Protein AF-A0A183I7F5-F1 (afdb_monomer_lite)

Organism: NCBI:txid387005

pLDDT: mean 77.44, std 22.12, range [24.75, 96.75]

Structure (mmCIF, N/CA/C/O backbone):
data_AF-A0A183I7F5-F1
#
_entry.id   AF-A0A183I7F5-F1
#
loop_
_atom_site.group_PDB
_atom_site.id
_atom_site.type_symbol
_atom_site.label_atom_id
_atom_site.label_alt_id
_atom_site.label_comp_id
_atom_site.label_asym_id
_atom_site.label_entity_id
_atom_site.label_seq_id
_atom_site.pdbx_PDB_ins_code
_atom_site.Cartn_x
_atom_site.Cartn_y
_atom_site.Cartn_z
_atom_site.occupancy
_atom_site.B_iso_or_equiv
_atom_site.auth_seq_id
_atom_site.auth_comp_id
_atom_site.auth_asym_id
_atom_site.auth_atom_id
_atom_site.pdbx_PDB_model_num
ATOM 1 N N . MET A 1 1 ? 18.186 -10.680 -19.977 1.00 34.44 1 MET A N 1
ATOM 2 C CA . MET A 1 1 ? 17.656 -11.700 -19.049 1.00 34.44 1 MET A CA 1
ATOM 3 C C . MET A 1 1 ? 16.162 -11.441 -18.936 1.00 34.44 1 MET A C 1
ATOM 5 O O . MET A 1 1 ? 15.789 -10.396 -18.425 1.00 34.44 1 MET A O 1
ATOM 9 N N . LEU A 1 2 ? 15.329 -12.276 -19.562 1.00 36.84 2 LEU A N 1
ATOM 10 C CA . LEU A 1 2 ? 13.872 -12.108 -19.562 1.00 36.84 2 LEU A CA 1
ATOM 11 C C . LEU A 1 2 ? 13.365 -12.339 -18.133 1.00 36.84 2 LEU A C 1
ATOM 13 O O . LEU A 1 2 ? 13.387 -13.471 -17.658 1.00 36.84 2 LEU A O 1
ATOM 17 N N . LEU A 1 3 ? 12.975 -11.269 -17.436 1.00 45.75 3 LEU A N 1
ATOM 18 C CA . LEU A 1 3 ? 12.259 -11.371 -16.167 1.00 45.75 3 LEU A CA 1
ATOM 19 C C . LEU A 1 3 ? 10.967 -12.143 -16.442 1.00 45.75 3 LEU A C 1
ATOM 21 O O . LEU A 1 3 ? 10.134 -11.694 -17.228 1.00 45.75 3 LEU A O 1
ATOM 25 N N . SER A 1 4 ? 10.814 -13.325 -15.846 1.00 49.34 4 SER A N 1
ATOM 26 C CA . SER A 1 4 ? 9.541 -14.034 -15.897 1.00 49.34 4 SER A CA 1
ATOM 27 C C . SER A 1 4 ? 8.467 -13.114 -15.319 1.00 49.34 4 SER A C 1
ATOM 29 O O . SER A 1 4 ? 8.610 -12.670 -14.182 1.00 49.34 4 SER A O 1
ATOM 31 N N . LEU A 1 5 ? 7.375 -12.883 -16.050 1.00 57.19 5 LEU A N 1
ATOM 32 C CA . LEU A 1 5 ? 6.167 -12.175 -15.582 1.00 57.19 5 LEU A CA 1
ATOM 33 C C . LEU A 1 5 ? 5.464 -12.885 -14.399 1.00 57.19 5 LEU A C 1
ATOM 35 O O . LEU A 1 5 ? 4.360 -12.519 -14.001 1.00 57.19 5 LEU A O 1
ATOM 39 N N . GLN A 1 6 ? 6.083 -13.931 -13.846 1.00 74.88 6 GLN A N 1
ATOM 40 C CA . GLN A 1 6 ? 5.601 -14.696 -12.711 1.00 74.88 6 GLN A CA 1
ATOM 41 C C . GLN A 1 6 ? 5.428 -13.764 -11.503 1.00 74.88 6 GLN A C 1
ATOM 43 O O . GLN A 1 6 ? 6.394 -13.196 -10.999 1.00 74.88 6 GLN A O 1
ATOM 48 N N . GLY A 1 7 ? 4.191 -13.620 -11.029 1.00 83.62 7 GLY A N 1
ATOM 49 C CA . GLY A 1 7 ? 3.880 -12.828 -9.836 1.00 83.62 7 GLY A CA 1
ATOM 50 C C . GLY A 1 7 ? 3.505 -11.368 -10.095 1.00 83.62 7 GLY A C 1
ATOM 51 O O . GLY A 1 7 ? 3.305 -10.638 -9.127 1.00 83.62 7 GLY A O 1
ATOM 52 N N . LEU A 1 8 ? 3.369 -10.941 -11.355 1.00 93.50 8 LEU A N 1
ATOM 53 C CA . LEU A 1 8 ? 2.766 -9.650 -11.681 1.00 93.50 8 LEU A CA 1
ATOM 54 C C . LEU A 1 8 ? 1.254 -9.694 -11.392 1.00 93.50 8 LEU A C 1
ATOM 56 O O . LEU A 1 8 ? 0.562 -10.602 -11.849 1.00 93.50 8 LEU A O 1
ATOM 60 N N . SER A 1 9 ? 0.749 -8.759 -10.587 1.00 93.56 9 SER A N 1
ATOM 61 C CA . SER A 1 9 ? -0.677 -8.658 -10.247 1.00 93.56 9 SER A CA 1
ATOM 62 C C . SER A 1 9 ? -0.999 -7.279 -9.667 1.00 93.56 9 SER A C 1
ATOM 64 O O . SER A 1 9 ? -0.154 -6.677 -9.006 1.00 93.56 9 SER A O 1
ATOM 66 N N . CYS A 1 10 ? -2.226 -6.796 -9.866 1.00 93.25 10 CYS A N 1
ATOM 67 C CA . CYS A 1 10 ? -2.772 -5.618 -9.179 1.00 93.25 10 CYS A CA 1
ATOM 68 C C . CYS A 1 10 ? -3.567 -5.969 -7.902 1.00 93.25 10 CYS A C 1
ATOM 70 O O . CYS A 1 10 ? -4.003 -5.086 -7.170 1.00 93.25 10 CYS A O 1
ATOM 72 N N . TYR A 1 11 ? -3.718 -7.262 -7.584 1.00 93.19 11 TYR A N 1
ATOM 73 C CA . TYR A 1 11 ? -4.515 -7.758 -6.451 1.00 93.19 11 TYR A CA 1
ATOM 74 C C . TYR A 1 11 ? -3.675 -8.436 -5.365 1.00 93.19 11 TYR A C 1
ATOM 76 O O . TYR A 1 11 ? -4.151 -9.340 -4.674 1.00 93.19 11 TYR A O 1
ATOM 84 N N . HIS A 1 12 ? -2.416 -8.030 -5.196 1.00 95.12 12 HIS A N 1
ATOM 85 C CA . HIS A 1 12 ? -1.585 -8.571 -4.122 1.00 95.12 12 HIS A CA 1
ATOM 86 C C . HIS A 1 12 ? -2.187 -8.261 -2.749 1.00 95.12 12 HIS A C 1
ATOM 88 O O . HIS A 1 12 ? -2.532 -7.117 -2.444 1.00 95.12 12 HIS A O 1
ATOM 94 N N . GLN A 1 13 ? -2.283 -9.289 -1.906 1.00 95.12 13 GLN A N 1
ATOM 95 C CA . GLN A 1 13 ? -2.848 -9.203 -0.561 1.00 95.12 13 GLN A CA 1
ATOM 96 C C . GLN A 1 13 ? -1.811 -9.602 0.485 1.00 95.12 13 GLN A C 1
ATOM 98 O O . GLN A 1 13 ? -1.048 -10.548 0.294 1.00 95.12 13 GLN A O 1
ATOM 103 N N . LEU A 1 14 ? -1.827 -8.904 1.615 1.00 93.56 14 LEU A N 1
ATOM 104 C CA . LEU A 1 14 ? -1.078 -9.248 2.817 1.00 93.56 14 LEU A CA 1
ATOM 105 C C . LEU A 1 14 ? -2.035 -9.769 3.886 1.00 93.56 14 LEU A C 1
ATOM 107 O O . LEU A 1 14 ? -3.210 -9.398 3.924 1.00 93.56 14 LEU A O 1
ATOM 111 N N . ILE A 1 15 ? -1.521 -10.626 4.764 1.00 93.44 15 ILE A N 1
ATOM 112 C CA . ILE A 1 15 ? -2.253 -11.090 5.940 1.00 93.44 15 ILE A CA 1
ATOM 113 C C . ILE A 1 15 ? -1.864 -10.188 7.108 1.00 93.44 15 ILE A C 1
ATOM 115 O O . ILE A 1 15 ? -0.720 -10.202 7.553 1.00 93.44 15 ILE A O 1
ATOM 119 N N . SER A 1 16 ? -2.826 -9.412 7.597 1.00 91.69 16 SER A N 1
ATOM 120 C CA . SER A 1 16 ? -2.748 -8.739 8.891 1.00 91.69 16 SER A CA 1
ATOM 121 C C . SER A 1 16 ? -3.400 -9.626 9.946 1.00 91.69 16 SER A C 1
ATOM 123 O O . SER A 1 16 ? -4.334 -10.367 9.636 1.00 91.69 16 SER A O 1
ATOM 125 N N . PHE A 1 17 ? -2.912 -9.587 11.181 1.00 94.44 17 PHE A N 1
ATOM 126 C CA . PHE A 1 17 ? -3.450 -10.382 12.278 1.00 94.44 17 PHE A CA 1
ATOM 127 C C . PHE A 1 17 ? -3.310 -9.649 13.607 1.00 94.44 17 PHE A C 1
ATOM 129 O O . PHE A 1 17 ? -2.382 -8.864 13.784 1.00 94.44 17 PHE A O 1
ATOM 136 N N . ALA A 1 18 ? -4.236 -9.903 14.533 1.00 92.88 18 ALA A N 1
ATOM 137 C CA . ALA A 1 18 ? -4.230 -9.247 15.842 1.00 92.88 18 ALA A CA 1
ATOM 138 C C . ALA A 1 18 ? -3.437 -10.028 16.899 1.00 92.88 18 ALA A C 1
ATOM 140 O O . ALA A 1 18 ? -2.867 -9.434 17.808 1.00 92.88 18 ALA A O 1
ATOM 141 N N . SER A 1 19 ? -3.414 -11.359 16.805 1.00 89.81 19 SER A N 1
ATOM 142 C CA . SER A 1 19 ? -2.701 -12.204 17.762 1.00 89.81 19 SER A CA 1
ATOM 143 C C . SER A 1 19 ? -2.188 -13.480 17.110 1.00 89.81 19 SER A C 1
ATOM 145 O O . SER A 1 19 ? -2.635 -13.880 16.033 1.00 89.81 19 SER A O 1
ATOM 147 N N . PHE A 1 20 ? -1.233 -14.126 17.770 1.00 92.50 20 PHE A N 1
ATOM 148 C CA . PHE A 1 20 ? -0.800 -15.471 17.429 1.00 92.50 20 PHE A CA 1
ATOM 149 C C . PHE A 1 20 ? -0.749 -16.332 18.691 1.00 92.50 20 PHE A C 1
ATOM 151 O O . PHE A 1 20 ? -0.584 -15.817 19.796 1.00 92.50 20 PHE A O 1
ATOM 158 N N . ILE A 1 21 ? -0.923 -17.638 18.523 1.00 93.81 21 ILE A N 1
ATOM 159 C CA . ILE A 1 21 ? -0.820 -18.625 19.596 1.00 93.81 21 ILE A CA 1
ATOM 160 C C . ILE A 1 21 ? 0.404 -19.483 19.320 1.00 93.81 21 ILE A C 1
ATOM 162 O O . ILE A 1 21 ? 0.519 -20.100 18.258 1.00 93.81 21 ILE A O 1
ATOM 166 N N . GLU A 1 22 ? 1.308 -19.539 20.288 1.00 92.50 22 GLU A N 1
ATOM 167 C CA . GLU A 1 22 ? 2.471 -20.410 20.235 1.00 92.50 22 GLU A CA 1
ATOM 168 C C . GLU A 1 22 ? 2.135 -21.770 20.856 1.00 92.50 22 GLU A C 1
ATOM 170 O O . GLU A 1 22 ? 1.713 -21.873 22.006 1.00 92.50 22 GLU A O 1
ATOM 175 N N . THR A 1 23 ? 2.267 -22.823 20.052 1.00 91.06 23 THR A N 1
ATOM 176 C CA . THR A 1 23 ? 2.136 -24.222 20.487 1.00 91.06 23 THR A CA 1
ATOM 177 C C . THR A 1 23 ? 3.388 -24.979 20.024 1.00 91.06 23 THR A C 1
ATOM 179 O O . THR A 1 23 ? 4.496 -24.491 20.201 1.00 91.06 23 THR A O 1
ATOM 182 N N . THR A 1 24 ? 3.256 -26.121 19.345 1.00 92.12 24 THR A N 1
ATOM 183 C CA . THR A 1 24 ? 4.353 -26.734 18.579 1.00 92.12 24 THR A CA 1
ATOM 184 C C . THR A 1 24 ? 4.678 -25.969 17.290 1.00 92.12 24 THR A C 1
ATOM 186 O O . THR A 1 24 ? 5.769 -26.111 16.745 1.00 92.12 24 THR A O 1
ATOM 189 N N . LYS A 1 25 ? 3.716 -25.200 16.758 1.00 90.75 25 LYS A N 1
ATOM 190 C CA . LYS A 1 25 ? 3.880 -24.269 15.628 1.00 90.75 25 LYS A CA 1
ATOM 191 C C . LYS A 1 25 ? 3.081 -22.991 15.918 1.00 90.75 25 LYS A C 1
ATOM 193 O O . LYS A 1 25 ? 2.044 -23.091 16.580 1.00 90.75 25 LYS A O 1
ATOM 198 N N . PRO A 1 26 ? 3.526 -21.813 15.450 1.00 88.81 26 PRO A N 1
ATOM 199 C CA . PRO A 1 26 ? 2.779 -20.579 15.642 1.00 88.81 26 PRO A CA 1
ATOM 200 C C . PRO A 1 26 ? 1.511 -20.583 14.781 1.00 88.81 26 PRO A C 1
ATOM 202 O O . PRO A 1 26 ? 1.564 -20.834 13.575 1.00 88.81 26 PRO A O 1
ATOM 205 N N . TYR A 1 27 ? 0.372 -20.290 15.402 1.00 89.62 27 TYR A N 1
ATOM 206 C CA . TYR A 1 27 ? -0.921 -20.140 14.736 1.00 89.62 27 TYR A CA 1
ATOM 207 C C . TYR A 1 27 ? -1.328 -18.673 14.713 1.00 89.62 27 TYR A C 1
ATOM 209 O O . TYR A 1 27 ? -1.329 -18.018 15.748 1.00 89.62 27 TYR A O 1
ATOM 217 N N . ILE A 1 28 ? -1.709 -18.166 13.543 1.00 92.69 28 ILE A N 1
ATOM 218 C CA . ILE A 1 28 ? -2.229 -16.806 13.390 1.00 92.69 28 ILE A CA 1
ATOM 219 C C . ILE A 1 28 ? -3.714 -16.788 13.771 1.00 92.69 28 ILE A C 1
ATOM 221 O O . ILE A 1 28 ? -4.494 -17.604 13.280 1.00 92.69 28 ILE A O 1
ATOM 225 N N . CYS A 1 29 ? -4.120 -15.832 14.603 1.00 92.50 29 CYS A N 1
ATOM 226 C CA . CYS A 1 29 ? -5.502 -15.632 15.026 1.00 92.50 29 CYS A CA 1
ATOM 227 C C . CYS A 1 29 ? -6.008 -14.250 14.598 1.00 92.50 29 CYS A C 1
ATOM 229 O O . CYS A 1 29 ? -5.245 -13.288 14.508 1.00 92.50 29 CYS A O 1
ATOM 231 N N . ASN A 1 30 ? -7.316 -14.146 14.341 1.00 93.06 30 ASN A N 1
ATOM 232 C CA . ASN A 1 30 ? -7.967 -12.899 13.920 1.00 93.06 30 ASN A CA 1
ATOM 233 C C . ASN A 1 30 ? -7.284 -12.271 12.696 1.00 93.06 30 ASN A C 1
ATOM 235 O O . ASN A 1 30 ? -6.829 -11.128 12.731 1.00 93.06 30 ASN A O 1
ATOM 239 N N . SER A 1 31 ? -7.170 -13.067 11.629 1.00 93.19 31 SER A N 1
ATOM 240 C CA . SER A 1 31 ? -6.503 -12.650 10.398 1.00 93.19 31 SER A CA 1
ATOM 241 C C . SER A 1 31 ? -7.451 -11.950 9.425 1.00 93.19 31 SER A C 1
ATOM 243 O O . SER A 1 31 ? -8.605 -12.346 9.266 1.00 93.19 31 SER A O 1
ATOM 245 N N . LEU A 1 32 ? -6.939 -10.928 8.749 1.00 94.69 32 LEU A N 1
ATOM 246 C CA . LEU A 1 32 ? -7.625 -10.144 7.732 1.00 94.69 32 LEU A CA 1
ATOM 247 C C . LEU A 1 32 ? -6.712 -10.025 6.516 1.00 94.69 32 LEU A C 1
ATOM 249 O O . LEU A 1 32 ? -5.506 -9.805 6.646 1.00 94.69 32 LEU A O 1
ATOM 253 N N . ARG A 1 33 ? -7.290 -10.143 5.321 1.00 94.44 33 ARG A N 1
ATOM 254 C CA . ARG A 1 33 ? -6.566 -9.837 4.088 1.00 94.44 33 ARG A CA 1
ATOM 255 C C . ARG A 1 33 ? -6.674 -8.350 3.803 1.00 94.44 33 ARG A C 1
ATOM 257 O O . ARG A 1 33 ? -7.779 -7.812 3.766 1.00 94.44 33 ARG A O 1
ATOM 264 N N . VAL A 1 34 ? -5.538 -7.709 3.576 1.00 95.12 34 VAL A N 1
ATOM 265 C CA . VAL A 1 34 ? -5.454 -6.286 3.236 1.00 95.12 34 VAL A CA 1
ATOM 266 C C . VAL A 1 34 ? -4.727 -6.112 1.902 1.00 95.12 34 VAL A C 1
ATOM 268 O O . VAL A 1 34 ? -3.854 -6.926 1.591 1.00 95.12 34 VAL A O 1
ATOM 271 N N . PRO A 1 35 ? -5.062 -5.094 1.088 1.00 96.44 35 PRO A N 1
ATOM 272 C CA . PRO A 1 35 ? -4.284 -4.771 -0.106 1.00 96.44 35 PRO A CA 1
ATOM 273 C C . PRO A 1 35 ? -2.815 -4.546 0.256 1.00 96.44 35 PRO A C 1
ATOM 275 O O . PRO A 1 35 ? -2.520 -3.862 1.234 1.00 96.44 35 PRO A O 1
ATOM 278 N N . ALA A 1 36 ? -1.878 -5.093 -0.519 1.00 96.06 36 ALA A N 1
ATOM 279 C CA . ALA A 1 36 ? -0.461 -4.965 -0.178 1.00 96.06 36 ALA A CA 1
ATOM 280 C C . ALA A 1 36 ? -0.002 -3.498 -0.159 1.00 96.06 36 ALA A C 1
ATOM 282 O O . ALA A 1 36 ? 0.756 -3.114 0.726 1.00 96.06 36 ALA A O 1
ATOM 283 N N . LEU A 1 37 ? -0.567 -2.650 -1.030 1.00 96.75 37 LEU A N 1
ATOM 284 C CA . LEU A 1 37 ? -0.326 -1.201 -1.044 1.00 96.75 37 LEU A CA 1
ATOM 285 C C . LEU A 1 37 ? -0.570 -0.514 0.313 1.00 96.75 37 LEU A C 1
ATOM 287 O O . LEU A 1 37 ? -0.011 0.553 0.553 1.00 96.75 37 LEU A O 1
ATOM 291 N N . THR A 1 38 ? -1.344 -1.110 1.229 1.00 96.50 38 THR A N 1
ATOM 292 C CA . THR A 1 38 ? -1.518 -0.591 2.595 1.00 96.50 38 THR A CA 1
ATOM 293 C C . THR A 1 38 ? -0.186 -0.404 3.321 1.00 96.50 38 THR A C 1
ATOM 295 O O . THR A 1 38 ? -0.038 0.571 4.058 1.00 96.50 38 THR A O 1
ATOM 298 N N . LEU A 1 39 ? 0.808 -1.263 3.068 1.00 95.56 39 LEU A N 1
ATOM 299 C CA . LEU A 1 39 ? 2.130 -1.141 3.685 1.00 95.56 39 LEU A CA 1
ATOM 300 C C . LEU A 1 39 ? 2.815 0.181 3.303 1.00 95.56 39 LEU A C 1
ATOM 302 O O . LEU A 1 39 ? 3.405 0.830 4.154 1.00 95.56 39 LEU A O 1
ATOM 306 N N . LEU A 1 40 ? 2.646 0.666 2.068 1.00 96.00 40 LEU A N 1
ATOM 307 C CA . LEU A 1 40 ? 3.222 1.948 1.643 1.00 96.00 40 LEU A CA 1
ATOM 308 C C . LEU A 1 40 ? 2.699 3.129 2.469 1.00 96.00 40 LEU A C 1
ATOM 310 O O . LEU A 1 40 ? 3.406 4.124 2.613 1.00 96.00 40 LEU A O 1
ATOM 314 N N . LEU A 1 41 ? 1.490 3.032 3.030 1.00 95.94 41 LEU A N 1
ATOM 315 C CA . LEU A 1 41 ? 0.918 4.077 3.882 1.00 95.94 41 LEU A CA 1
ATOM 316 C C . LEU A 1 41 ? 1.336 3.954 5.350 1.00 95.94 41 LEU A C 1
ATOM 318 O O . LEU A 1 41 ? 1.475 4.979 6.012 1.00 95.94 41 LEU A O 1
ATOM 322 N N . LEU A 1 42 ? 1.505 2.725 5.846 1.00 94.25 42 LEU A N 1
ATOM 323 C CA . LEU A 1 42 ? 1.669 2.436 7.276 1.00 94.25 42 LEU A CA 1
ATOM 324 C C . LEU A 1 42 ? 3.105 2.085 7.688 1.00 94.25 42 LEU A C 1
ATOM 326 O O . LEU A 1 42 ? 3.421 2.167 8.870 1.00 94.25 42 LEU A O 1
ATOM 330 N N . SER A 1 43 ? 3.971 1.716 6.743 1.00 92.75 43 SER A N 1
ATOM 331 C CA . SER A 1 43 ? 5.367 1.375 7.022 1.00 92.75 43 SER A CA 1
ATOM 332 C C . SER A 1 43 ? 6.136 2.543 7.612 1.00 92.75 43 SER A C 1
ATOM 334 O O . SER A 1 43 ? 5.989 3.691 7.164 1.00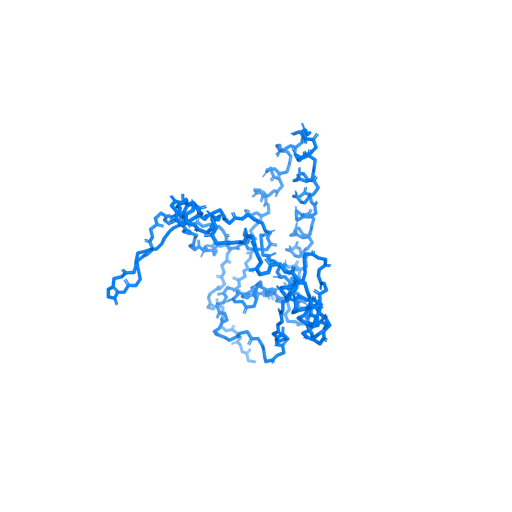 92.75 43 SER A O 1
ATOM 336 N N . LYS A 1 44 ? 7.021 2.225 8.558 1.00 89.75 44 LYS A N 1
ATOM 337 C CA . LYS A 1 44 ? 7.943 3.183 9.169 1.00 89.75 44 LYS A CA 1
ATOM 338 C C . LYS A 1 44 ? 8.967 3.651 8.138 1.00 89.75 44 LYS A C 1
ATOM 340 O O . LYS A 1 44 ? 9.139 4.855 7.966 1.00 89.75 44 LYS A O 1
ATOM 345 N N . SER A 1 45 ? 9.583 2.712 7.421 1.00 88.62 45 SER A N 1
ATOM 346 C CA . SER A 1 45 ? 10.574 2.978 6.377 1.00 88.62 45 SER A CA 1
ATOM 347 C C . SER A 1 45 ? 10.024 2.627 4.997 1.00 88.62 45 SER A C 1
ATOM 349 O O . SER A 1 45 ? 9.486 1.538 4.788 1.00 88.62 45 SER A O 1
ATOM 351 N N . VAL A 1 46 ? 10.158 3.556 4.049 1.00 92.06 46 VAL A N 1
ATOM 352 C CA . VAL A 1 46 ? 9.832 3.345 2.633 1.00 92.06 46 VAL A CA 1
ATOM 353 C C . VAL A 1 46 ? 10.988 3.871 1.797 1.00 92.06 46 VAL A C 1
ATOM 355 O O . VAL A 1 46 ? 11.211 5.078 1.730 1.00 92.06 46 VAL A O 1
ATOM 358 N N . ILE A 1 47 ? 11.718 2.957 1.165 1.00 92.38 47 ILE A N 1
ATOM 359 C CA . ILE A 1 47 ? 12.897 3.257 0.353 1.00 92.38 47 ILE A CA 1
ATOM 360 C C . ILE A 1 47 ? 12.534 3.038 -1.112 1.00 92.38 47 ILE A C 1
ATOM 362 O O . ILE A 1 47 ? 12.153 1.936 -1.505 1.00 92.38 47 ILE A O 1
ATOM 366 N N . CYS A 1 48 ? 12.660 4.082 -1.925 1.00 92.75 48 CYS A N 1
ATOM 367 C CA . CYS A 1 48 ? 12.395 4.028 -3.359 1.00 92.75 48 CYS A CA 1
ATOM 368 C C . CYS A 1 48 ? 13.713 3.954 -4.136 1.00 92.75 48 CYS A C 1
ATOM 370 O O . CYS A 1 48 ? 14.635 4.721 -3.871 1.00 92.75 48 CYS A O 1
ATOM 372 N N . SER A 1 49 ? 13.786 3.067 -5.125 1.00 91.38 49 SER A N 1
ATOM 373 C CA . SER A 1 49 ? 14.898 2.962 -6.069 1.00 91.38 49 SER A CA 1
ATOM 374 C C . SER A 1 49 ? 14.395 3.262 -7.476 1.00 91.38 49 SER A C 1
ATOM 376 O O . SER A 1 49 ? 13.695 2.450 -8.083 1.00 91.38 49 SER A O 1
ATOM 378 N N . GLU A 1 50 ? 14.745 4.436 -8.004 1.00 89.56 50 GLU A N 1
ATOM 379 C CA . GLU A 1 50 ? 14.303 4.874 -9.335 1.00 89.56 50 GLU A CA 1
ATOM 380 C C . GLU A 1 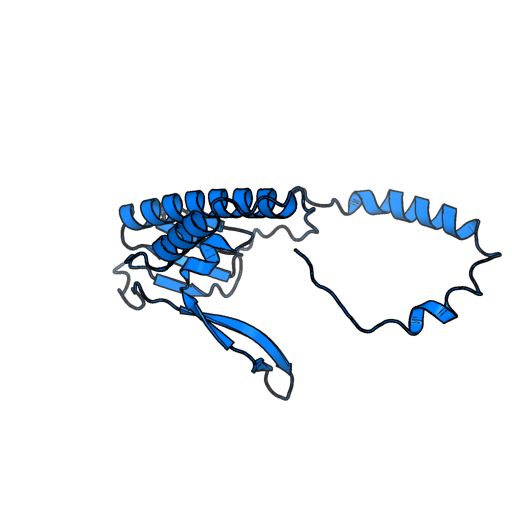50 ? 14.909 4.022 -10.452 1.00 89.56 50 GLU A C 1
ATOM 382 O O . GLU A 1 50 ? 14.196 3.636 -11.374 1.00 89.56 50 GLU A O 1
ATOM 387 N N . ASN A 1 51 ? 16.191 3.660 -10.330 1.00 88.06 51 ASN A N 1
ATOM 388 C CA . ASN A 1 51 ? 16.916 2.849 -11.316 1.00 88.06 51 ASN A CA 1
ATOM 389 C C . ASN A 1 51 ? 16.296 1.463 -11.497 1.00 88.06 51 ASN A C 1
ATOM 391 O O . ASN A 1 51 ? 16.307 0.900 -12.588 1.00 88.06 51 ASN A O 1
ATOM 395 N N . ASP A 1 52 ? 15.777 0.909 -10.404 1.00 88.94 52 ASP A N 1
ATOM 396 C CA . ASP A 1 52 ? 15.208 -0.428 -10.363 1.00 88.94 52 ASP A CA 1
ATOM 397 C C . ASP A 1 52 ? 13.670 -0.397 -10.374 1.00 88.94 52 ASP A C 1
ATOM 399 O O . ASP A 1 52 ? 13.042 -1.447 -10.345 1.00 88.94 52 ASP A O 1
ATOM 403 N N . HIS A 1 53 ? 13.030 0.775 -10.431 1.00 95.00 53 HIS A N 1
ATOM 404 C CA . HIS A 1 53 ? 11.569 0.915 -10.329 1.00 95.00 53 HIS A CA 1
ATOM 405 C C . HIS A 1 53 ? 10.998 0.054 -9.193 1.00 95.00 53 HIS A C 1
ATOM 407 O O . HIS A 1 53 ? 10.065 -0.733 -9.386 1.00 95.00 53 HIS A O 1
ATOM 413 N N . SER A 1 54 ? 11.631 0.128 -8.023 1.00 94.88 54 SER A N 1
ATOM 414 C CA . SER A 1 54 ? 11.287 -0.708 -6.881 1.00 94.88 54 SER A CA 1
ATOM 415 C C . SER A 1 54 ? 11.131 0.102 -5.607 1.00 94.88 54 SER A C 1
ATOM 417 O O . SER A 1 54 ? 11.739 1.156 -5.423 1.00 94.88 54 SER A O 1
ATOM 419 N N . ILE A 1 55 ? 10.257 -0.382 -4.734 1.00 95.81 55 ILE A N 1
ATOM 420 C CA . ILE A 1 55 ? 9.992 0.207 -3.426 1.00 95.81 55 ILE A CA 1
ATOM 421 C C . ILE A 1 55 ? 10.205 -0.881 -2.384 1.00 95.81 55 ILE A C 1
ATOM 423 O O . ILE A 1 55 ? 9.754 -2.011 -2.569 1.00 95.81 55 ILE A O 1
ATOM 427 N N . VAL A 1 56 ? 10.886 -0.560 -1.293 1.00 93.94 56 VAL A N 1
ATOM 428 C CA . VAL A 1 56 ? 11.110 -1.462 -0.164 1.00 93.94 56 VAL A CA 1
ATOM 429 C C . VAL A 1 56 ? 10.463 -0.864 1.078 1.00 93.94 56 VAL A C 1
ATOM 431 O O . VAL A 1 56 ? 10.687 0.301 1.398 1.00 93.94 56 VAL A O 1
ATOM 434 N N . CYS A 1 57 ? 9.652 -1.664 1.762 1.00 93.62 57 CYS A N 1
ATOM 435 C CA . CYS A 1 57 ? 8.951 -1.299 2.987 1.00 93.62 57 CYS A CA 1
ATOM 436 C C . CYS A 1 57 ? 9.516 -2.082 4.169 1.00 93.62 57 CYS A C 1
ATOM 438 O O . CYS A 1 57 ? 9.530 -3.318 4.123 1.00 93.62 57 CYS A O 1
ATOM 440 N N . ASP A 1 58 ? 9.957 -1.354 5.201 1.00 89.81 58 ASP A N 1
ATOM 441 C CA . ASP A 1 58 ? 10.494 -1.886 6.467 1.00 89.81 58 ASP A CA 1
ATOM 442 C C . ASP A 1 58 ? 11.525 -3.022 6.267 1.00 89.81 58 ASP A C 1
ATOM 444 O O . ASP A 1 58 ? 11.619 -3.957 7.056 1.00 89.81 58 ASP A O 1
ATOM 448 N N . ASP A 1 59 ? 12.253 -2.975 5.148 1.00 88.25 59 ASP A N 1
ATOM 449 C CA . ASP A 1 59 ? 13.263 -3.943 4.706 1.00 88.25 59 ASP A CA 1
ATOM 450 C C . ASP A 1 59 ? 12.807 -5.402 4.514 1.00 88.25 59 ASP A C 1
ATOM 452 O O . ASP A 1 59 ? 13.625 -6.261 4.172 1.00 88.25 59 ASP A O 1
ATOM 456 N N . PHE A 1 60 ? 11.506 -5.699 4.634 1.00 87.38 60 PHE A N 1
ATOM 457 C CA . PHE A 1 60 ? 10.981 -7.067 4.526 1.00 87.38 60 PHE A CA 1
ATOM 458 C C . PHE A 1 60 ? 10.031 -7.297 3.342 1.00 87.38 60 PHE A C 1
ATOM 460 O O . PHE A 1 60 ? 9.863 -8.446 2.923 1.00 87.38 60 PHE A O 1
ATOM 467 N N . ILE A 1 61 ? 9.449 -6.247 2.752 1.00 93.62 61 ILE A N 1
ATOM 468 C CA . ILE A 1 61 ? 8.642 -6.341 1.521 1.00 93.62 61 ILE A CA 1
ATOM 469 C C . ILE A 1 61 ? 9.238 -5.464 0.432 1.00 93.62 61 ILE A C 1
ATOM 471 O O . ILE A 1 61 ? 9.596 -4.317 0.677 1.00 93.62 61 ILE A O 1
ATOM 475 N N . SER A 1 62 ? 9.287 -5.993 -0.789 1.00 94.75 62 SER A N 1
ATOM 476 C CA . SER A 1 62 ? 9.648 -5.246 -1.986 1.00 94.75 62 SER A CA 1
ATOM 477 C C . SER A 1 62 ? 8.532 -5.292 -3.027 1.00 94.75 62 SER A C 1
ATOM 479 O O . SER A 1 62 ? 7.970 -6.352 -3.306 1.00 94.75 62 SER A O 1
ATOM 481 N N . TYR A 1 63 ? 8.247 -4.126 -3.598 1.00 96.25 63 TYR A N 1
ATOM 482 C CA . TYR A 1 63 ? 7.396 -3.908 -4.758 1.00 96.25 63 TYR A CA 1
ATOM 483 C C . TYR A 1 63 ? 8.305 -3.646 -5.947 1.00 96.25 63 TYR A C 1
ATOM 485 O O . TYR A 1 63 ? 9.173 -2.777 -5.873 1.00 96.25 63 TYR A O 1
ATOM 493 N N . LYS A 1 64 ? 8.101 -4.365 -7.042 1.00 96.06 64 LYS A N 1
ATOM 494 C CA . LYS A 1 64 ? 8.851 -4.185 -8.282 1.00 96.06 64 LYS A CA 1
ATOM 495 C C . LYS A 1 64 ? 7.873 -3.914 -9.415 1.00 96.06 64 LYS A C 1
ATOM 497 O O . LYS A 1 64 ? 6.985 -4.728 -9.668 1.00 96.06 64 LYS A O 1
ATOM 502 N N . PHE A 1 65 ? 8.038 -2.779 -10.082 1.00 95.75 65 PHE A N 1
ATOM 503 C CA . PHE A 1 65 ? 7.141 -2.341 -11.147 1.00 95.75 65 PHE A CA 1
ATOM 504 C C . PHE A 1 65 ? 7.749 -2.653 -12.518 1.00 95.75 65 PHE A C 1
ATOM 506 O O . PHE A 1 65 ? 8.953 -2.457 -12.712 1.00 95.75 65 PHE A O 1
ATOM 513 N N . PRO A 1 66 ? 6.948 -3.129 -13.487 1.00 93.69 66 PRO A N 1
ATOM 514 C CA . PRO A 1 66 ? 7.439 -3.388 -14.836 1.00 93.69 66 PRO A CA 1
ATOM 515 C C . PRO A 1 66 ? 7.659 -2.090 -15.622 1.00 93.69 66 PRO A C 1
ATOM 517 O O . PRO A 1 66 ? 8.505 -2.056 -16.515 1.00 93.69 66 PRO A O 1
ATOM 520 N N . ARG A 1 67 ? 6.914 -1.019 -15.304 1.00 93.75 67 ARG A N 1
ATOM 521 C CA . ARG A 1 67 ? 6.984 0.269 -16.003 1.00 93.75 67 ARG A CA 1
ATOM 522 C C . ARG A 1 67 ? 7.323 1.406 -15.042 1.00 93.75 67 ARG A C 1
ATOM 524 O O . ARG A 1 67 ? 6.726 1.534 -13.976 1.00 93.75 67 ARG A O 1
ATOM 531 N N . ALA A 1 68 ? 8.210 2.301 -15.479 1.00 94.62 68 ALA A N 1
ATOM 532 C CA . ALA A 1 68 ? 8.585 3.497 -14.721 1.00 94.62 68 ALA A CA 1
ATOM 533 C C . ALA A 1 68 ? 7.374 4.385 -14.382 1.00 94.62 68 ALA A C 1
ATOM 535 O O . ALA A 1 68 ? 7.280 4.914 -13.278 1.00 94.62 68 ALA A O 1
ATOM 536 N N . ILE A 1 69 ? 6.419 4.518 -15.312 1.00 96.06 69 ILE A N 1
ATOM 537 C CA . ILE A 1 69 ? 5.221 5.347 -15.112 1.00 96.06 69 ILE A CA 1
ATOM 538 C C . ILE A 1 69 ? 4.373 4.868 -13.928 1.00 96.06 69 ILE A C 1
ATOM 540 O O . ILE A 1 69 ? 3.893 5.685 -13.147 1.00 96.06 69 ILE A O 1
ATOM 544 N N . GLU A 1 70 ? 4.234 3.554 -13.756 1.00 95.19 70 GLU A N 1
ATOM 545 C CA . GLU A 1 70 ? 3.495 2.954 -12.643 1.00 95.19 70 GLU A CA 1
ATOM 546 C C . GLU A 1 70 ? 4.210 3.197 -11.320 1.00 95.19 70 GLU A C 1
ATOM 548 O O . GLU A 1 70 ? 3.583 3.628 -10.356 1.00 95.19 70 GLU A O 1
ATOM 553 N N . PHE A 1 71 ? 5.530 2.999 -11.305 1.00 96.19 71 PHE A N 1
ATOM 554 C CA . PHE A 1 71 ? 6.368 3.292 -10.149 1.00 96.19 71 PHE A CA 1
ATOM 555 C C . PHE A 1 71 ? 6.206 4.747 -9.688 1.00 96.19 71 PHE A C 1
ATOM 557 O O . PHE A 1 71 ? 5.835 4.982 -8.539 1.00 96.19 71 PHE A O 1
ATOM 564 N N . PHE A 1 72 ? 6.412 5.726 -10.577 1.00 96.06 72 PHE A N 1
ATOM 565 C CA . PHE A 1 72 ? 6.303 7.141 -10.211 1.00 96.06 72 PHE A CA 1
ATOM 566 C C . PHE A 1 72 ? 4.884 7.517 -9.775 1.00 96.06 72 PHE A C 1
ATOM 568 O O . PHE A 1 72 ? 4.725 8.228 -8.784 1.00 96.06 72 PHE A O 1
ATOM 575 N N . THR A 1 73 ? 3.859 6.979 -10.444 1.00 96.06 73 THR A N 1
ATOM 576 C CA . THR A 1 73 ? 2.454 7.197 -10.065 1.00 96.06 73 THR A CA 1
ATOM 577 C C . THR A 1 73 ? 2.176 6.686 -8.650 1.00 96.06 73 THR A C 1
ATOM 579 O O . THR A 1 73 ? 1.593 7.400 -7.834 1.00 96.06 73 THR A O 1
ATOM 582 N N . VAL A 1 74 ? 2.617 5.466 -8.323 1.00 96.50 74 VAL A N 1
ATOM 583 C CA . VAL A 1 74 ? 2.416 4.882 -6.990 1.00 96.50 74 VAL A CA 1
ATOM 584 C C . VAL A 1 74 ? 3.190 5.655 -5.927 1.00 96.50 74 VAL A C 1
ATOM 586 O O . VAL A 1 74 ? 2.629 5.938 -4.870 1.00 96.50 74 VAL A O 1
ATOM 589 N N . VAL A 1 75 ? 4.440 6.044 -6.194 1.00 96.44 75 VAL A N 1
ATOM 590 C CA . VAL A 1 75 ? 5.251 6.848 -5.263 1.00 96.44 75 VAL A CA 1
ATOM 591 C C . VAL A 1 75 ? 4.592 8.202 -4.989 1.00 96.44 75 VAL A C 1
ATOM 593 O O . VAL A 1 75 ? 4.462 8.604 -3.829 1.00 96.44 75 VAL A O 1
ATOM 596 N N . GLU A 1 76 ? 4.124 8.894 -6.028 1.00 95.75 76 GLU A N 1
ATOM 597 C CA . GLU A 1 76 ? 3.447 10.181 -5.891 1.00 95.75 76 GLU A CA 1
ATOM 598 C C . GLU A 1 76 ? 2.171 10.046 -5.049 1.00 95.75 76 GLU A C 1
ATOM 600 O O . GLU A 1 76 ? 2.030 10.735 -4.030 1.00 95.75 76 GLU A O 1
ATOM 605 N N . GLN A 1 77 ? 1.285 9.113 -5.415 1.00 96.19 77 GLN A N 1
ATOM 606 C CA . GLN A 1 77 ? 0.023 8.872 -4.714 1.00 96.19 77 GLN A CA 1
ATOM 607 C C . GLN A 1 77 ? 0.240 8.432 -3.262 1.00 96.19 77 GLN A C 1
ATOM 609 O O . GLN A 1 77 ? -0.420 8.955 -2.358 1.00 96.19 77 GLN A O 1
ATOM 614 N N . ALA A 1 78 ? 1.183 7.520 -3.014 1.00 96.00 78 ALA A N 1
ATOM 615 C CA . ALA A 1 78 ? 1.521 7.063 -1.670 1.00 96.00 78 ALA A CA 1
ATOM 616 C C . ALA A 1 78 ? 2.043 8.225 -0.818 1.00 96.00 78 ALA A C 1
ATOM 618 O O . ALA A 1 78 ? 1.569 8.437 0.299 1.00 96.00 78 ALA A O 1
ATOM 619 N N . SER A 1 79 ? 2.963 9.036 -1.355 1.00 95.44 79 SER A N 1
ATOM 620 C CA . SER A 1 79 ? 3.525 10.181 -0.634 1.00 95.44 79 SER A CA 1
ATOM 621 C C . SER A 1 79 ? 2.458 11.231 -0.299 1.00 95.44 79 SER A C 1
ATOM 623 O O . SER A 1 79 ? 2.414 11.743 0.822 1.00 95.44 79 SER A O 1
ATOM 625 N N . ALA A 1 80 ? 1.556 11.528 -1.241 1.00 94.31 80 ALA A N 1
ATOM 626 C CA . ALA A 1 80 ? 0.460 12.466 -1.041 1.00 94.31 80 ALA A CA 1
ATOM 627 C C . ALA A 1 80 ? -0.517 11.956 0.024 1.00 94.31 80 ALA A C 1
ATOM 629 O O . ALA A 1 80 ? -0.870 12.700 0.942 1.00 94.31 80 ALA A O 1
ATOM 630 N N . THR A 1 81 ? -0.885 10.677 -0.052 1.00 95.00 81 THR A N 1
ATOM 631 C CA . THR A 1 81 ? -1.809 10.033 0.887 1.00 95.00 81 THR A CA 1
ATOM 632 C C . THR A 1 81 ? -1.212 9.950 2.292 1.00 95.00 81 TH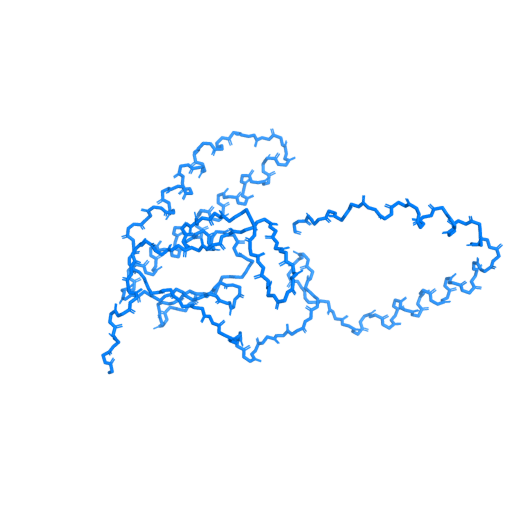R A C 1
ATOM 634 O O . THR A 1 81 ? -1.886 10.318 3.252 1.00 95.00 81 THR A O 1
ATOM 637 N N . ARG A 1 82 ? 0.072 9.585 2.439 1.00 95.06 82 ARG A N 1
ATOM 638 C CA . ARG A 1 82 ? 0.786 9.608 3.732 1.00 95.06 82 ARG A CA 1
ATOM 639 C C . ARG A 1 82 ? 0.791 11.000 4.357 1.00 95.06 82 ARG A C 1
ATOM 641 O O . ARG A 1 82 ? 0.498 11.140 5.542 1.00 95.06 82 ARG A O 1
ATOM 648 N N . ARG A 1 83 ? 1.078 12.048 3.573 1.00 94.56 83 ARG A N 1
ATOM 649 C CA . ARG A 1 83 ? 1.046 13.439 4.065 1.00 94.56 83 ARG A CA 1
ATOM 650 C C . ARG A 1 83 ? -0.352 13.844 4.527 1.00 94.56 83 ARG A C 1
ATOM 652 O O . ARG A 1 83 ? -0.481 14.505 5.555 1.00 94.56 83 ARG A O 1
ATOM 659 N N . GLN A 1 84 ? -1.394 13.469 3.785 1.00 94.00 84 GLN A N 1
ATOM 660 C CA . GLN A 1 84 ? -2.782 13.735 4.178 1.00 94.00 84 GLN A CA 1
ATOM 661 C C . GLN A 1 84 ? -3.155 12.987 5.462 1.00 94.00 84 GLN A C 1
ATOM 663 O O . GLN A 1 84 ? -3.734 13.594 6.362 1.00 94.00 84 GLN A O 1
ATOM 668 N N . LEU A 1 85 ? -2.771 11.713 5.573 1.00 93.38 85 LEU A N 1
ATOM 669 C CA . LEU A 1 85 ? -2.992 10.892 6.760 1.00 93.38 85 LEU A CA 1
ATOM 670 C C . LEU A 1 85 ? -2.308 11.496 7.992 1.00 93.38 85 LEU A C 1
ATOM 672 O O . LEU A 1 85 ? -2.973 11.731 8.995 1.00 93.38 85 LEU A O 1
ATOM 676 N N . ALA A 1 86 ? -1.022 11.841 7.901 1.00 92.44 86 ALA A N 1
ATOM 677 C CA . ALA A 1 86 ? -0.279 12.454 9.004 1.00 92.44 86 ALA A CA 1
ATOM 678 C C . ALA A 1 86 ? -0.904 13.784 9.464 1.00 92.44 86 ALA A C 1
ATOM 680 O O . ALA A 1 86 ? -1.060 14.028 10.659 1.00 92.44 86 ALA A O 1
ATOM 681 N N . ARG A 1 87 ? -1.323 14.634 8.515 1.00 92.25 87 ARG A N 1
ATOM 682 C CA . ARG A 1 87 ? -2.017 15.897 8.823 1.00 92.25 87 ARG A CA 1
ATOM 683 C C . ARG A 1 87 ? -3.353 15.662 9.522 1.00 92.25 87 ARG A C 1
ATOM 685 O O . ARG A 1 87 ? -3.670 16.381 10.462 1.00 92.25 87 ARG A O 1
ATOM 692 N N . ALA A 1 88 ? -4.131 14.684 9.068 1.00 92.19 88 ALA A N 1
ATOM 693 C CA . ALA A 1 88 ? -5.420 14.367 9.671 1.00 92.19 88 ALA A CA 1
ATOM 694 C C . ALA A 1 88 ? -5.272 13.763 11.071 1.00 92.19 88 ALA A C 1
ATOM 696 O O . ALA A 1 88 ? -6.032 14.128 11.958 1.00 92.19 88 ALA A O 1
ATOM 697 N N . LEU A 1 89 ? -4.276 12.899 11.292 1.00 90.38 89 LEU A N 1
ATOM 698 C CA . LEU A 1 89 ? -3.972 12.362 12.621 1.00 90.38 89 LEU A CA 1
ATOM 699 C C . LEU A 1 89 ? -3.586 13.481 13.593 1.00 90.38 89 LEU A C 1
ATOM 701 O O . LEU A 1 89 ? -4.107 13.528 14.704 1.00 90.38 89 LEU A O 1
ATOM 705 N N . LYS A 1 90 ? -2.753 14.432 13.149 1.00 92.00 90 LYS A N 1
ATOM 706 C CA . LYS A 1 90 ? -2.399 15.610 13.951 1.00 92.00 90 LYS A CA 1
ATOM 707 C C . LYS A 1 90 ? -3.633 16.439 14.327 1.00 92.00 90 LYS A C 1
ATOM 709 O O . LYS A 1 90 ? -3.829 16.740 15.496 1.00 92.00 90 LYS A O 1
ATOM 714 N N . LYS A 1 91 ? -4.495 16.750 13.357 1.00 92.31 91 LYS A N 1
ATOM 715 C CA . LYS A 1 91 ? -5.750 17.481 13.602 1.00 92.31 91 LYS A CA 1
ATOM 716 C C . LYS A 1 91 ? -6.716 16.729 14.515 1.00 92.31 91 LYS A C 1
ATOM 718 O O . LYS A 1 91 ? -7.339 17.330 15.381 1.00 92.31 91 LYS A O 1
ATOM 723 N N . SER A 1 92 ? -6.807 15.409 14.358 1.00 90.38 92 SER A N 1
ATOM 724 C CA . SER A 1 92 ? -7.648 14.567 15.209 1.00 90.38 92 SER A CA 1
ATOM 725 C C . SER A 1 92 ? -7.195 14.606 16.666 1.00 90.38 92 SER A C 1
ATOM 727 O O . SER A 1 92 ? -8.040 14.531 17.553 1.00 90.38 92 SER A O 1
ATOM 729 N N . LEU A 1 93 ? -5.889 14.735 16.919 1.00 91.62 93 LEU A N 1
ATOM 730 C CA . LEU A 1 93 ? -5.352 14.916 18.267 1.00 91.62 93 LEU A CA 1
ATOM 731 C C . LEU A 1 93 ? -5.719 16.292 18.852 1.00 91.62 93 LEU A C 1
ATOM 733 O O . LEU A 1 93 ? -5.915 16.416 20.055 1.00 91.62 93 LEU A O 1
ATOM 737 N N . GLU A 1 94 ? -5.873 17.302 17.996 1.00 93.94 94 GLU A N 1
ATOM 738 C CA . GLU A 1 94 ? -6.356 18.647 18.343 1.00 93.94 94 GLU A CA 1
ATOM 739 C C . GLU A 1 94 ? -7.899 18.714 18.471 1.00 93.94 94 GLU A C 1
ATOM 741 O O . GLU A 1 94 ? -8.448 19.762 18.804 1.00 93.94 94 GLU A O 1
ATOM 746 N N . GLY A 1 95 ? -8.613 17.603 18.233 1.00 90.06 95 GLY A N 1
ATOM 747 C CA . GLY A 1 95 ? -10.078 17.513 18.303 1.00 90.06 95 GLY A CA 1
ATOM 748 C C . GLY A 1 95 ? -10.816 17.907 17.016 1.00 90.06 95 GLY A C 1
ATOM 749 O O . GLY A 1 95 ? -12.047 17.933 17.000 1.00 90.06 95 GLY A O 1
ATOM 750 N N . ASP A 1 96 ? -10.097 18.182 15.924 1.00 88.94 96 ASP A N 1
ATOM 751 C CA . ASP A 1 96 ? -10.672 18.506 14.615 1.00 88.94 96 ASP A CA 1
ATOM 752 C C . ASP A 1 96 ? -10.793 17.247 13.738 1.00 88.94 96 ASP A C 1
ATOM 754 O O . ASP A 1 96 ? -9.813 16.734 13.194 1.00 88.94 96 ASP A O 1
ATOM 758 N N . LEU A 1 97 ? -12.026 16.759 13.572 1.00 80.56 97 LEU A N 1
ATOM 759 C CA . LEU A 1 97 ? -12.365 15.626 12.697 1.00 80.56 97 LEU A CA 1
ATOM 760 C C . LEU A 1 97 ? -12.854 16.063 11.305 1.00 80.56 97 LEU A C 1
ATOM 762 O O . LEU A 1 97 ? -13.344 15.234 10.522 1.00 80.56 97 LEU A O 1
ATOM 766 N N . SER A 1 98 ? -12.749 17.355 10.978 1.00 79.50 98 SER A N 1
ATOM 767 C CA . SER A 1 98 ? -13.137 17.866 9.668 1.00 79.50 98 SER A CA 1
ATOM 768 C C . SER A 1 98 ? -12.289 17.217 8.564 1.00 79.50 98 SER A C 1
ATOM 770 O O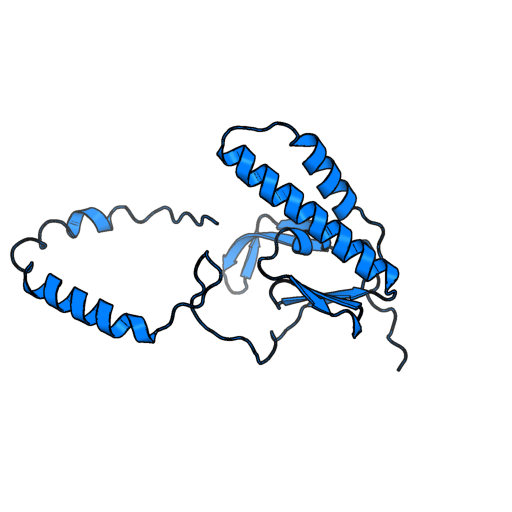 . SER A 1 98 ? -11.076 17.049 8.676 1.00 79.50 98 SER A O 1
ATOM 772 N N . ASN A 1 99 ? -12.934 16.842 7.455 1.00 78.56 99 ASN A N 1
ATOM 773 C CA . ASN A 1 99 ? -12.324 16.200 6.276 1.00 78.56 99 ASN A CA 1
ATOM 774 C C . ASN A 1 99 ? -11.870 14.731 6.420 1.00 78.56 99 ASN A C 1
ATOM 776 O O . ASN A 1 99 ? -11.253 14.201 5.492 1.00 78.56 99 ASN A O 1
ATOM 780 N N . SER A 1 100 ? -12.243 14.030 7.495 1.00 85.19 100 SER A N 1
ATOM 781 C CA . SER A 1 100 ? -12.002 12.580 7.646 1.00 85.19 100 SER A CA 1
ATOM 782 C C . SER A 1 100 ? -12.519 11.752 6.456 1.00 85.19 100 SER A C 1
ATOM 784 O O . SER A 1 100 ? -11.831 10.857 5.965 1.00 85.19 100 SER A O 1
ATOM 786 N N . HIS A 1 101 ? -13.687 12.108 5.912 1.00 89.25 101 HIS A N 1
ATOM 787 C CA . HIS A 1 101 ? -14.273 11.440 4.746 1.00 89.25 101 HIS A CA 1
ATOM 788 C C . HIS A 1 101 ? -13.446 11.618 3.459 1.00 89.25 101 HIS A C 1
ATOM 790 O O . HIS A 1 101 ? -13.296 10.678 2.676 1.00 89.25 101 HIS A O 1
ATOM 796 N N . ALA A 1 102 ? -12.882 12.808 3.228 1.00 90.25 102 ALA A N 1
ATOM 797 C CA . ALA A 1 102 ? -12.051 13.068 2.052 1.00 90.25 102 ALA A CA 1
ATOM 798 C C . ALA A 1 102 ? -10.748 12.257 2.105 1.00 90.25 102 ALA A C 1
ATOM 800 O O . ALA A 1 102 ? -10.351 11.664 1.101 1.00 90.25 102 ALA A O 1
ATOM 801 N N . LEU A 1 103 ? -10.136 12.162 3.292 1.00 92.62 103 LEU A N 1
ATOM 802 C CA . LEU A 1 103 ? -8.987 11.289 3.520 1.00 92.62 103 LEU A CA 1
ATOM 803 C C . LEU A 1 103 ? -9.348 9.819 3.289 1.00 92.62 103 LEU A C 1
ATOM 805 O O . LEU A 1 103 ? -8.638 9.134 2.560 1.00 92.62 103 LEU A O 1
ATOM 809 N N . ALA A 1 104 ? -10.453 9.339 3.868 1.00 94.31 104 ALA A N 1
ATOM 810 C CA . ALA A 1 104 ? -10.893 7.958 3.689 1.00 94.31 104 ALA A CA 1
ATOM 811 C C . ALA A 1 104 ? -11.081 7.623 2.202 1.00 94.31 104 ALA A C 1
ATOM 813 O O . ALA A 1 104 ? -10.611 6.587 1.737 1.00 94.31 104 ALA A O 1
ATOM 814 N N . LYS A 1 105 ? -11.684 8.534 1.427 1.00 94.62 105 LYS A N 1
ATOM 815 C CA . LYS A 1 105 ? -11.824 8.390 -0.028 1.00 94.62 105 LYS A CA 1
ATOM 816 C C . LYS A 1 105 ? -10.468 8.348 -0.742 1.00 94.62 105 LYS A C 1
ATOM 818 O O . LYS A 1 105 ? -10.298 7.523 -1.632 1.00 94.62 105 LYS A O 1
ATOM 823 N N . SER A 1 106 ? -9.519 9.199 -0.349 1.00 94.44 106 SER A N 1
ATOM 824 C CA . SER A 1 106 ? -8.154 9.235 -0.899 1.00 94.44 106 SER A CA 1
ATOM 825 C C . SER A 1 106 ? -7.405 7.921 -0.645 1.00 94.44 106 SER A C 1
ATOM 827 O O . SER A 1 106 ? -6.927 7.288 -1.585 1.00 94.44 106 SER A O 1
ATOM 829 N N . ILE A 1 107 ? -7.421 7.436 0.603 1.00 96.50 107 ILE A N 1
ATOM 830 C CA . ILE A 1 107 ? -6.836 6.145 0.995 1.00 96.50 107 ILE A CA 1
ATOM 831 C C . ILE A 1 107 ? -7.467 5.014 0.188 1.00 96.50 107 ILE A C 1
ATOM 833 O O . ILE A 1 107 ? -6.764 4.218 -0.424 1.00 96.50 107 ILE A O 1
ATOM 837 N N . VAL A 1 108 ? -8.797 4.950 0.152 1.00 96.19 108 VAL A N 1
ATOM 83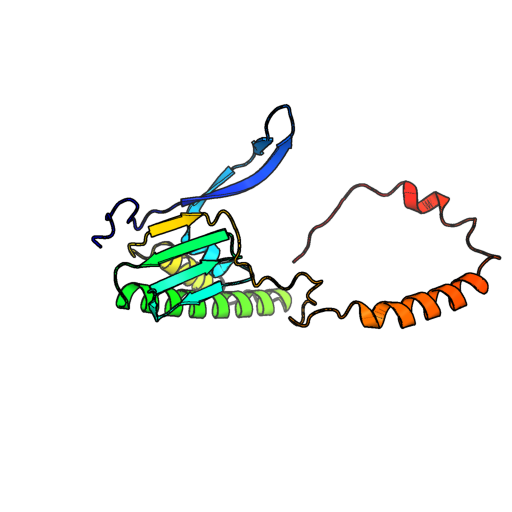8 C CA . VAL A 1 108 ? -9.517 3.906 -0.580 1.00 96.19 108 VAL A CA 1
ATOM 839 C C . VAL A 1 108 ? -9.206 3.946 -2.075 1.00 96.19 108 VAL A C 1
ATOM 841 O O . VAL A 1 108 ? -9.056 2.888 -2.682 1.00 96.19 108 VAL A O 1
ATOM 844 N N . SER A 1 109 ? -9.105 5.139 -2.662 1.00 95.69 109 SER A N 1
ATOM 845 C CA . SER A 1 109 ? -8.733 5.309 -4.066 1.00 95.69 109 SER A CA 1
ATOM 846 C C . SER A 1 109 ? -7.333 4.766 -4.334 1.00 95.69 109 SER A C 1
ATOM 848 O O . SER A 1 109 ? -7.158 4.037 -5.300 1.00 95.69 109 SER A O 1
ATOM 850 N N . PHE A 1 110 ? -6.363 5.070 -3.466 1.00 96.75 110 PHE A N 1
ATOM 851 C CA . PHE A 1 110 ? -4.992 4.572 -3.584 1.00 96.75 110 PHE A CA 1
ATOM 852 C C . PHE A 1 110 ? -4.903 3.049 -3.415 1.00 96.75 110 PHE A C 1
ATOM 854 O O . PHE A 1 110 ? -4.246 2.365 -4.191 1.00 96.75 110 PHE A O 1
ATOM 861 N N . LEU A 1 111 ? -5.599 2.485 -2.424 1.00 95.94 111 LEU A N 1
ATOM 862 C CA . LEU A 1 111 ? -5.589 1.038 -2.177 1.00 95.94 111 LEU A CA 1
ATOM 863 C C . LEU A 1 111 ? -6.292 0.226 -3.273 1.00 95.94 111 LEU A C 1
ATOM 865 O O . LEU A 1 111 ? -6.127 -0.991 -3.323 1.00 95.94 111 LEU A O 1
ATOM 869 N N . ARG A 1 112 ? -7.096 0.884 -4.114 1.00 94.56 112 ARG A N 1
ATOM 870 C CA . ARG A 1 112 ? -7.787 0.298 -5.270 1.00 94.56 112 ARG A CA 1
ATOM 871 C C . ARG A 1 112 ? -7.141 0.677 -6.603 1.00 94.56 112 ARG A C 1
ATOM 873 O O . ARG A 1 112 ? -7.753 0.437 -7.640 1.00 94.56 112 ARG A O 1
ATOM 880 N N . SER A 1 113 ? -5.952 1.280 -6.585 1.00 93.44 113 SER A N 1
ATOM 881 C CA . SER A 1 113 ? -5.222 1.610 -7.806 1.00 93.44 113 SER A CA 1
ATOM 882 C C . SER A 1 113 ? -4.956 0.341 -8.621 1.00 93.44 113 SER A C 1
ATOM 884 O O . SER A 1 113 ? -4.384 -0.621 -8.113 1.00 93.44 113 SER A O 1
ATOM 886 N N . ASP A 1 114 ? -5.362 0.356 -9.891 1.00 93.06 114 ASP A N 1
ATOM 887 C CA . ASP A 1 114 ? -5.174 -0.750 -10.836 1.00 93.06 114 ASP A CA 1
ATOM 888 C C . ASP A 1 114 ? -3.759 -0.696 -11.426 1.00 93.06 114 ASP A C 1
ATOM 890 O O . ASP A 1 114 ? -3.542 -0.322 -12.577 1.00 93.06 114 ASP A O 1
ATOM 894 N N . VAL A 1 115 ? -2.773 -0.946 -10.563 1.00 94.25 115 VAL A N 1
ATOM 895 C CA . VAL A 1 115 ? -1.352 -0.938 -10.917 1.00 94.25 115 VAL A CA 1
ATOM 896 C C . VAL A 1 115 ? -0.799 -2.336 -10.741 1.00 94.25 115 VAL A C 1
ATOM 898 O O . VAL A 1 115 ? -0.914 -2.928 -9.668 1.00 94.25 115 VAL A O 1
ATOM 901 N N . GLU A 1 116 ? -0.164 -2.850 -11.786 1.00 95.31 116 GLU A N 1
ATOM 902 C CA . GLU A 1 116 ? 0.458 -4.162 -11.757 1.00 95.31 116 GLU A CA 1
ATOM 903 C C . GLU A 1 116 ? 1.876 -4.074 -11.190 1.00 95.31 116 GLU A C 1
ATOM 905 O O . GLU A 1 116 ? 2.713 -3.286 -11.633 1.00 95.31 116 GLU A O 1
ATOM 910 N N . TYR A 1 117 ? 2.170 -4.910 -10.200 1.00 95.56 117 TYR A N 1
ATOM 911 C CA . TYR A 1 117 ? 3.504 -5.010 -9.620 1.00 95.56 117 TYR A CA 1
ATOM 912 C C . TYR A 1 117 ? 3.801 -6.437 -9.183 1.00 95.56 117 TYR A C 1
ATOM 914 O O . TYR A 1 117 ? 2.914 -7.285 -9.073 1.00 95.56 117 TYR A O 1
ATOM 922 N N . ILE A 1 118 ? 5.078 -6.716 -8.962 1.00 95.69 118 ILE A N 1
ATOM 923 C CA . ILE A 1 118 ? 5.548 -7.959 -8.360 1.00 95.69 118 ILE A CA 1
ATOM 924 C C . ILE A 1 118 ? 5.801 -7.677 -6.882 1.00 95.69 118 ILE A C 1
ATOM 926 O O . ILE A 1 118 ? 6.460 -6.693 -6.541 1.00 95.69 118 ILE A O 1
ATOM 930 N N . LEU A 1 119 ? 5.268 -8.534 -6.012 1.00 95.12 119 LEU A N 1
ATOM 931 C CA . LEU A 1 119 ? 5.454 -8.450 -4.569 1.00 95.12 119 LEU A CA 1
ATOM 932 C C . LEU A 1 119 ? 6.371 -9.579 -4.091 1.00 95.12 119 LEU A C 1
ATOM 934 O O . LEU A 1 119 ? 6.061 -10.754 -4.281 1.00 95.12 119 LEU A O 1
ATOM 938 N N . THR A 1 120 ? 7.463 -9.225 -3.416 1.00 93.06 120 THR A N 1
ATOM 939 C CA . THR A 1 120 ? 8.452 -10.193 -2.927 1.00 93.06 120 THR A CA 1
ATOM 940 C C . THR A 1 120 ? 8.746 -9.965 -1.450 1.00 93.06 120 THR A C 1
ATOM 942 O O . THR A 1 120 ? 8.998 -8.838 -1.022 1.00 93.06 120 THR A O 1
ATOM 945 N N . ARG A 1 121 ? 8.770 -11.047 -0.660 1.00 90.81 121 ARG A N 1
ATOM 946 C CA . ARG A 1 121 ? 9.299 -11.022 0.710 1.00 90.81 121 ARG A CA 1
ATOM 947 C C . ARG A 1 121 ? 10.825 -11.053 0.668 1.00 90.81 121 ARG A C 1
ATOM 949 O O . ARG A 1 121 ? 11.404 -11.970 0.089 1.00 90.81 121 ARG A O 1
ATOM 956 N N . ARG A 1 122 ? 11.478 -10.101 1.330 1.00 84.50 122 ARG A N 1
ATOM 957 C CA . ARG A 1 122 ? 12.929 -10.113 1.535 1.00 84.50 122 ARG A CA 1
ATOM 958 C C . ARG A 1 122 ? 13.263 -10.951 2.768 1.00 84.50 122 ARG A C 1
ATOM 960 O O . ARG A 1 122 ? 12.718 -10.729 3.843 1.00 84.50 122 ARG A O 1
ATOM 967 N N . ALA A 1 123 ? 14.117 -11.958 2.588 1.00 68.12 123 ALA A N 1
ATOM 968 C CA . ALA A 1 123 ? 14.531 -12.866 3.661 1.00 68.12 123 ALA A CA 1
ATOM 969 C C . ALA A 1 123 ? 15.650 -12.282 4.539 1.00 68.12 123 ALA A C 1
ATOM 971 O O . ALA A 1 123 ? 15.734 -12.623 5.714 1.00 68.12 123 ALA A O 1
ATOM 972 N N . CYS A 1 124 ? 16.460 -11.380 3.977 1.00 60.19 124 CYS A N 1
ATOM 973 C CA . CYS A 1 124 ? 17.479 -10.628 4.694 1.00 60.19 124 CYS A CA 1
ATOM 974 C C . CYS A 1 124 ? 17.323 -9.140 4.355 1.00 60.19 124 CYS A C 1
ATOM 976 O O . CYS A 1 124 ? 17.332 -8.792 3.162 1.00 60.19 124 CYS A O 1
ATOM 978 N N . PRO A 1 125 ? 17.171 -8.269 5.363 1.00 57.94 125 PRO A N 1
ATOM 979 C CA . PRO A 1 125 ? 17.375 -6.846 5.161 1.00 57.94 125 PRO A CA 1
ATOM 980 C C . PRO A 1 125 ? 18.861 -6.606 4.803 1.00 57.94 125 PRO A C 1
ATOM 982 O O . PRO A 1 125 ? 19.706 -7.464 5.060 1.00 57.94 125 PRO A O 1
ATOM 985 N N . GLY A 1 126 ? 19.171 -5.534 4.068 1.00 57.59 126 GLY A N 1
ATOM 986 C CA . GLY A 1 126 ? 20.515 -5.337 3.497 1.00 57.59 126 GLY A CA 1
ATOM 987 C C . GLY A 1 126 ? 21.616 -5.264 4.564 1.00 57.59 126 GLY A C 1
ATOM 988 O O . GLY A 1 126 ? 21.351 -4.862 5.687 1.00 57.59 126 GLY A O 1
ATOM 989 N N . GLU A 1 127 ? 22.858 -5.610 4.211 1.00 55.78 127 GLU A N 1
ATOM 990 C CA . GLU A 1 127 ? 24.004 -5.640 5.146 1.00 55.78 127 GLU A CA 1
ATOM 991 C C . GLU A 1 127 ? 24.342 -4.270 5.781 1.00 55.78 127 GLU A C 1
ATOM 993 O O . GLU A 1 127 ? 25.056 -4.217 6.774 1.00 55.78 127 GLU A O 1
ATOM 998 N N . ASN A 1 128 ? 23.777 -3.170 5.267 1.00 54.88 128 ASN A N 1
ATOM 999 C CA . ASN A 1 128 ? 23.903 -1.816 5.819 1.00 54.88 128 ASN A CA 1
ATOM 1000 C C . ASN A 1 128 ? 22.719 -1.443 6.730 1.00 54.88 128 ASN A C 1
ATOM 1002 O O . ASN A 1 128 ? 22.079 -0.412 6.525 1.00 54.88 128 ASN A O 1
ATOM 1006 N N . ILE A 1 129 ? 22.389 -2.282 7.711 1.00 56.25 129 ILE A N 1
ATOM 1007 C CA . ILE A 1 129 ? 21.519 -1.855 8.813 1.00 56.25 129 ILE A CA 1
ATOM 1008 C C . ILE A 1 129 ? 22.423 -1.412 9.943 1.00 56.25 129 ILE A C 1
ATOM 1010 O O . ILE A 1 129 ? 23.070 -2.230 10.597 1.00 56.25 129 ILE A O 1
ATOM 1014 N N . GLU A 1 130 ? 22.444 -0.112 10.196 1.00 54.12 130 GLU A N 1
ATOM 1015 C CA . GLU A 1 130 ? 22.937 0.369 11.473 1.00 54.12 130 GLU A CA 1
ATOM 1016 C C . GLU A 1 130 ? 21.966 -0.076 12.569 1.00 54.12 130 GLU A C 1
ATOM 1018 O O . GLU A 1 130 ? 20.861 0.449 12.704 1.00 54.12 130 GLU A O 1
ATOM 1023 N N . LEU A 1 131 ? 22.372 -1.085 13.338 1.00 58.38 131 LEU A N 1
ATOM 1024 C CA . LEU A 1 131 ? 21.693 -1.462 14.570 1.00 58.38 131 LEU A CA 1
ATOM 1025 C C . LEU A 1 131 ? 21.914 -0.350 15.605 1.00 58.38 131 LEU A C 1
ATOM 1027 O O . LEU A 1 131 ? 23.029 0.143 15.776 1.00 58.38 131 LEU A O 1
ATOM 1031 N N . GLY A 1 132 ? 20.836 0.071 16.259 1.00 68.19 132 GLY A N 1
ATOM 1032 C CA . GLY A 1 132 ? 20.857 1.089 17.304 1.00 68.19 132 GLY A CA 1
ATOM 1033 C C . GLY A 1 132 ? 19.444 1.491 17.710 1.00 68.19 132 GLY A C 1
ATOM 1034 O O . GLY A 1 132 ? 18.476 1.244 16.982 1.00 68.19 132 GLY A O 1
ATOM 1035 N N . PHE A 1 133 ? 19.307 2.110 18.878 1.00 62.97 133 PHE A N 1
ATOM 1036 C CA . PHE A 1 133 ? 18.036 2.698 19.277 1.00 62.97 133 PHE A CA 1
ATOM 1037 C C . PHE A 1 133 ? 17.842 4.018 18.526 1.00 62.97 133 PHE A C 1
ATOM 1039 O O . PHE A 1 133 ? 18.707 4.883 18.548 1.00 62.97 133 PHE A O 1
ATOM 1046 N N . ILE A 1 134 ? 16.719 4.168 17.825 1.00 74.50 134 ILE A N 1
ATOM 1047 C CA . ILE A 1 134 ? 16.397 5.386 17.070 1.00 74.50 134 ILE A CA 1
ATOM 1048 C C . ILE A 1 134 ? 15.306 6.133 17.831 1.00 74.50 134 ILE A C 1
ATOM 1050 O O . ILE A 1 134 ? 14.235 5.574 18.083 1.00 74.50 134 ILE A O 1
ATOM 1054 N N . LEU A 1 135 ? 15.574 7.388 18.181 1.00 66.94 135 LEU A N 1
ATOM 1055 C CA . LEU A 1 135 ? 14.624 8.275 18.839 1.00 66.94 135 LEU A CA 1
ATOM 1056 C C . LEU A 1 135 ? 13.405 8.560 17.947 1.00 66.94 135 LEU A C 1
ATOM 1058 O O . LEU A 1 135 ? 13.496 8.487 16.719 1.00 66.94 135 LEU A O 1
ATOM 1062 N N . PRO A 1 136 ? 12.270 8.993 18.527 1.00 46.53 136 PRO A N 1
ATOM 1063 C CA . PRO A 1 136 ? 11.129 9.497 17.759 1.00 46.53 136 PRO A CA 1
ATOM 1064 C C . PRO A 1 136 ? 11.470 10.671 16.820 1.00 46.53 136 PRO A C 1
ATOM 1066 O O . PRO A 1 136 ? 10.734 10.917 15.867 1.00 46.53 136 PRO A O 1
ATOM 1069 N N . SER A 1 137 ? 12.578 11.384 17.069 1.00 65.75 137 SER A N 1
ATOM 1070 C CA . SER A 1 137 ? 13.126 12.435 16.196 1.00 65.75 137 SER A CA 1
ATOM 1071 C C . SER A 1 137 ? 13.782 11.894 14.918 1.00 65.75 137 SER A C 1
ATOM 1073 O O . SER A 1 137 ? 13.980 12.654 13.973 1.00 65.75 137 SER A O 1
ATOM 1075 N N . GLY A 1 138 ? 14.095 10.595 14.862 1.00 57.31 138 GLY A N 1
ATOM 1076 C CA . GLY A 1 138 ? 14.860 9.968 13.782 1.00 57.31 138 GLY A CA 1
ATOM 1077 C C . GLY A 1 138 ? 16.374 9.948 14.015 1.00 57.31 138 GLY A C 1
ATOM 1078 O O . GLY A 1 138 ? 17.099 9.409 13.185 1.00 57.31 138 GLY A O 1
ATOM 1079 N N . GLU A 1 139 ? 16.851 10.499 15.131 1.00 72.56 139 GLU A N 1
ATOM 1080 C CA . GLU A 1 139 ? 18.261 10.456 15.529 1.00 72.56 139 GLU A CA 1
ATOM 1081 C C . GLU A 1 139 ? 18.609 9.111 16.177 1.00 72.56 139 GLU A C 1
ATOM 1083 O O . GLU A 1 139 ? 17.786 8.504 16.867 1.00 72.56 139 GLU A O 1
ATOM 1088 N N . LYS A 1 140 ? 19.837 8.637 15.960 1.00 74.12 140 LYS A N 1
ATOM 1089 C CA . LYS A 1 140 ? 20.373 7.443 16.620 1.00 74.12 140 LYS A CA 1
ATOM 1090 C C . LYS A 1 140 ? 20.811 7.815 18.039 1.00 74.12 140 LYS A C 1
ATOM 1092 O O . LYS A 1 140 ? 21.518 8.802 18.215 1.00 74.12 140 LYS A O 1
ATOM 1097 N N . LEU A 1 141 ? 20.394 7.035 19.031 1.00 72.62 141 LEU A N 1
ATOM 1098 C CA . LEU A 1 141 ? 20.942 7.099 20.382 1.00 72.62 141 LEU A CA 1
ATOM 1099 C C . LEU A 1 141 ? 22.379 6.588 20.336 1.00 72.62 141 LEU A C 1
ATOM 1101 O O . LEU A 1 141 ? 22.618 5.439 19.953 1.00 72.62 141 LEU A O 1
ATOM 1105 N N . ASN A 1 142 ? 23.320 7.454 20.694 1.00 74.50 142 ASN A N 1
ATOM 1106 C CA . ASN A 1 142 ? 24.708 7.066 20.866 1.00 74.50 142 ASN A CA 1
ATOM 1107 C C . ASN A 1 142 ? 24.834 6.349 22.212 1.00 74.50 142 ASN A C 1
ATOM 1109 O O . ASN A 1 142 ? 24.589 6.943 23.255 1.00 74.50 142 ASN A O 1
ATOM 1113 N N . GLU A 1 143 ? 25.238 5.081 22.186 1.00 63.66 143 GLU A N 1
ATOM 1114 C CA . GLU A 1 143 ? 25.483 4.291 23.405 1.00 63.66 143 GLU A CA 1
ATOM 1115 C C . GLU A 1 143 ? 26.669 4.839 24.230 1.00 63.66 143 GLU A C 1
ATOM 1117 O O . GLU A 1 143 ? 26.849 4.465 25.382 1.00 63.66 143 GLU A O 1
ATOM 1122 N N . GLU A 1 144 ? 27.471 5.754 23.671 1.00 57.75 144 GLU A N 1
ATOM 1123 C CA . GLU A 1 144 ? 28.570 6.429 24.381 1.00 57.75 144 GLU A CA 1
ATOM 1124 C C . GLU A 1 144 ? 28.081 7.499 25.376 1.00 57.75 144 GLU A C 1
ATOM 1126 O O . GLU A 1 144 ? 28.814 7.853 26.298 1.00 57.75 144 GLU A O 1
ATOM 1131 N N . ASP A 1 145 ? 26.834 7.971 25.251 1.00 55.69 145 ASP A N 1
ATOM 1132 C CA . ASP A 1 145 ? 26.243 8.931 26.196 1.00 55.69 145 ASP A CA 1
ATOM 1133 C C . ASP A 1 145 ? 25.743 8.239 27.490 1.00 55.69 145 ASP A C 1
ATOM 1135 O O . ASP A 1 145 ? 25.454 8.899 28.495 1.00 55.69 145 ASP A O 1
ATOM 1139 N N . ASP A 1 146 ? 25.673 6.899 27.509 1.00 55.34 146 ASP A N 1
ATOM 1140 C CA . ASP A 1 146 ? 25.166 6.119 28.647 1.00 55.34 146 ASP A CA 1
ATOM 1141 C C . ASP A 1 146 ? 26.165 6.024 29.812 1.00 55.34 146 ASP A C 1
ATOM 1143 O O . ASP A 1 146 ? 25.748 5.864 30.965 1.00 55.34 146 ASP A O 1
ATOM 1147 N N . ASP A 1 147 ? 27.471 6.178 29.567 1.00 55.16 147 ASP A N 1
ATOM 1148 C CA . ASP A 1 147 ? 28.488 6.117 30.626 1.00 55.16 147 ASP A CA 1
ATOM 1149 C C . ASP A 1 147 ? 28.380 7.310 31.597 1.00 55.16 147 ASP A C 1
ATOM 1151 O O . ASP A 1 147 ? 28.548 7.148 32.813 1.00 55.16 147 ASP A O 1
ATOM 1155 N N . GLU A 1 148 ? 28.015 8.503 31.112 1.00 54.19 148 GLU A N 1
ATOM 1156 C CA . GLU A 1 148 ? 27.759 9.670 31.972 1.00 54.19 148 GLU A CA 1
ATOM 1157 C C . GLU A 1 148 ? 26.448 9.528 32.764 1.00 54.19 148 GLU A C 1
ATOM 1159 O O . GLU A 1 148 ? 26.383 9.900 33.944 1.00 54.19 148 GLU A O 1
ATOM 1164 N N . ILE A 1 149 ? 25.413 8.930 32.165 1.00 52.91 149 ILE A N 1
ATOM 1165 C CA . ILE A 1 149 ? 24.104 8.722 32.804 1.00 52.91 149 ILE A CA 1
ATOM 1166 C C . ILE A 1 149 ? 24.191 7.622 33.874 1.00 52.91 149 ILE A C 1
ATOM 1168 O O . ILE A 1 149 ? 23.693 7.804 34.988 1.00 52.91 149 ILE A O 1
ATOM 1172 N N . LEU A 1 150 ? 24.883 6.512 33.596 1.00 51.53 150 LEU A N 1
ATOM 1173 C CA . LEU A 1 150 ? 25.149 5.440 34.564 1.00 51.53 150 LEU A CA 1
ATOM 1174 C C . LEU A 1 150 ? 26.009 5.928 35.733 1.00 51.53 150 LEU A C 1
ATOM 1176 O O . LEU A 1 150 ? 25.758 5.558 36.884 1.00 51.53 150 LEU A O 1
ATOM 1180 N N . THR A 1 151 ? 26.989 6.793 35.464 1.00 55.03 151 THR A N 1
ATOM 1181 C CA . THR A 1 151 ? 27.807 7.422 36.510 1.00 55.03 151 THR A CA 1
ATOM 1182 C C . THR A 1 151 ? 26.962 8.353 37.380 1.00 55.03 151 THR A C 1
ATOM 1184 O O . THR A 1 151 ? 27.055 8.307 38.607 1.00 55.03 151 THR A O 1
ATOM 1187 N N . SER A 1 152 ? 26.061 9.124 36.768 1.00 52.56 152 SER A N 1
ATOM 1188 C CA . SER A 1 152 ? 25.133 10.005 37.481 1.00 52.56 152 SER A CA 1
ATOM 1189 C C . SER A 1 152 ? 24.143 9.215 38.348 1.00 52.56 152 SER A C 1
ATOM 1191 O O . SER A 1 152 ? 23.952 9.553 39.516 1.00 52.56 152 SER A O 1
ATOM 1193 N N . MET A 1 153 ? 23.565 8.120 37.841 1.00 48.53 153 MET A N 1
ATOM 1194 C CA . MET A 1 153 ? 22.634 7.271 38.604 1.00 48.53 153 MET A CA 1
ATOM 1195 C C . MET A 1 153 ? 23.300 6.588 39.804 1.00 48.53 153 MET A C 1
ATOM 1197 O O . MET A 1 153 ? 22.728 6.596 40.894 1.00 48.53 153 MET A O 1
ATOM 1201 N N . ARG A 1 154 ? 24.535 6.088 39.657 1.00 51.16 154 ARG A N 1
ATOM 1202 C CA . ARG A 1 154 ? 25.289 5.484 40.774 1.00 51.16 154 ARG A CA 1
ATOM 1203 C C . ARG A 1 154 ? 25.553 6.473 41.914 1.00 51.16 154 ARG A C 1
ATOM 1205 O O . ARG A 1 154 ? 25.570 6.075 43.077 1.00 51.16 154 ARG A O 1
ATOM 1212 N N . ILE A 1 155 ? 25.731 7.758 41.599 1.00 51.88 155 ILE A N 1
ATOM 1213 C CA . ILE A 1 155 ? 25.914 8.820 42.601 1.00 51.88 155 ILE A CA 1
ATOM 1214 C C . ILE A 1 155 ? 24.600 9.106 43.353 1.00 51.88 155 ILE A C 1
ATOM 1216 O O . ILE A 1 155 ? 24.631 9.325 44.565 1.00 51.88 155 ILE A O 1
ATOM 1220 N N . TYR A 1 156 ? 23.448 9.055 42.672 1.00 49.84 156 TYR A N 1
ATOM 1221 C CA . TYR A 1 156 ? 22.132 9.238 43.300 1.00 49.84 156 TYR A CA 1
ATOM 1222 C C . TYR A 1 156 ? 21.698 8.041 44.163 1.00 49.84 156 TYR A C 1
ATOM 1224 O O . TYR A 1 156 ? 21.111 8.239 45.228 1.00 49.84 156 TYR A O 1
ATOM 1232 N N . GLU A 1 157 ? 21.999 6.807 43.749 1.00 49.16 157 GLU A N 1
ATOM 1233 C CA . GLU A 1 157 ? 21.653 5.596 44.510 1.00 49.16 157 GLU A CA 1
ATOM 1234 C C . GLU A 1 157 ? 22.423 5.509 45.836 1.00 49.16 157 GLU A C 1
ATOM 1236 O O . GLU A 1 157 ? 21.826 5.222 46.874 1.00 49.16 157 GLU A O 1
ATOM 1241 N N . ALA A 1 158 ? 23.704 5.899 45.851 1.00 51.44 158 ALA A N 1
ATOM 1242 C CA . ALA A 1 158 ? 24.522 5.928 47.067 1.00 51.44 158 ALA A CA 1
ATOM 1243 C C . ALA A 1 158 ? 24.005 6.896 48.155 1.00 51.44 158 ALA A C 1
ATOM 1245 O O . ALA A 1 158 ? 24.378 6.773 49.322 1.00 51.44 158 ALA A O 1
ATOM 1246 N N . GLN A 1 159 ? 23.147 7.861 47.802 1.00 52.59 159 GLN A N 1
ATOM 1247 C CA . GLN A 1 159 ? 22.584 8.832 48.747 1.00 52.59 159 GLN A CA 1
ATOM 1248 C C . GLN A 1 159 ? 21.216 8.425 49.319 1.00 52.59 159 GLN A C 1
ATOM 1250 O O . GLN A 1 159 ? 20.775 9.029 50.298 1.00 52.59 159 GLN A O 1
ATOM 1255 N N . ASN A 1 160 ? 20.540 7.412 48.760 1.00 51.88 160 ASN A N 1
ATOM 1256 C CA . ASN A 1 160 ? 19.134 7.119 49.080 1.00 51.88 160 ASN A CA 1
ATOM 1257 C C . ASN A 1 160 ? 18.873 5.776 49.785 1.00 51.88 160 ASN A C 1
ATOM 1259 O O . ASN A 1 160 ? 17.716 5.448 50.076 1.00 51.88 160 ASN A O 1
ATOM 1263 N N . ASP A 1 161 ? 19.924 5.052 50.170 1.00 47.03 161 ASP A N 1
ATOM 1264 C CA . ASP A 1 161 ? 19.860 3.727 50.816 1.00 47.03 161 ASP A CA 1
ATOM 1265 C C . ASP A 1 161 ? 19.181 3.683 52.203 1.00 47.03 161 ASP A C 1
ATOM 1267 O O . ASP A 1 161 ? 19.102 2.637 52.841 1.00 47.03 161 ASP A O 1
ATOM 1271 N N . SER A 1 162 ? 18.614 4.790 52.692 1.00 50.62 162 SER A N 1
ATOM 1272 C CA . SER A 1 162 ? 17.884 4.815 53.970 1.00 50.62 162 SER A CA 1
ATOM 1273 C C . SER A 1 162 ? 16.353 4.764 53.851 1.00 50.62 162 SER A C 1
ATOM 1275 O O . SER A 1 162 ? 15.690 4.715 54.887 1.00 50.62 162 SER A O 1
ATOM 1277 N N . LYS A 1 163 ? 15.744 4.815 52.650 1.00 48.25 163 LYS A N 1
ATOM 1278 C CA . LYS A 1 163 ? 14.273 5.008 52.542 1.00 48.25 163 LYS A CA 1
ATOM 1279 C C . LYS A 1 163 ? 13.483 4.141 51.550 1.00 48.25 163 LYS A C 1
ATOM 1281 O O . LYS A 1 163 ? 12.263 4.278 51.517 1.00 48.25 163 LYS A O 1
ATOM 1286 N N . VAL A 1 164 ? 14.092 3.225 50.793 1.00 43.62 164 VAL A N 1
ATOM 1287 C CA . VAL A 1 164 ? 13.411 2.560 49.648 1.00 43.62 164 VAL A CA 1
ATOM 1288 C C . VAL A 1 164 ? 13.017 1.092 49.900 1.00 43.62 164 VAL A C 1
ATOM 1290 O O . VAL A 1 164 ? 12.615 0.386 48.984 1.00 43.62 164 VAL A O 1
ATOM 1293 N N . ILE A 1 165 ? 13.043 0.600 51.143 1.00 40.88 165 ILE A N 1
ATOM 1294 C CA . ILE A 1 165 ? 12.642 -0.799 51.421 1.00 40.88 165 ILE A CA 1
ATOM 1295 C C . ILE A 1 165 ? 11.114 -0.969 51.586 1.00 40.88 165 ILE A C 1
ATOM 1297 O O . ILE A 1 165 ? 10.606 -2.078 51.453 1.00 40.88 165 ILE A O 1
ATOM 1301 N N . SER A 1 166 ? 10.326 0.099 51.767 1.00 38.88 166 SER A N 1
ATOM 1302 C CA . SER A 1 166 ? 8.864 -0.032 51.940 1.00 38.88 166 SER A CA 1
ATOM 1303 C C . SER A 1 166 ? 8.034 0.055 50.648 1.00 38.88 166 SER A C 1
ATOM 1305 O O . SER A 1 166 ? 6.898 -0.413 50.634 1.00 38.88 166 SER A O 1
ATOM 1307 N N . THR A 1 167 ? 8.564 0.602 49.548 1.00 39.62 167 THR A N 1
ATOM 1308 C CA . THR A 1 167 ? 7.752 0.885 48.341 1.00 39.62 167 THR A CA 1
ATOM 1309 C C . THR A 1 167 ? 7.720 -0.273 47.332 1.00 39.62 167 THR A C 1
ATOM 1311 O O . THR A 1 167 ? 6.754 -0.422 46.581 1.00 39.62 167 THR A O 1
ATOM 1314 N N . ILE A 1 168 ? 8.733 -1.146 47.328 1.00 40.12 168 ILE A N 1
ATOM 1315 C CA . ILE A 1 168 ? 8.895 -2.193 46.297 1.00 40.12 168 ILE A CA 1
ATOM 1316 C C . ILE A 1 168 ? 7.836 -3.306 46.413 1.00 40.12 168 ILE A C 1
ATOM 1318 O O . ILE A 1 168 ? 7.484 -3.937 45.416 1.00 40.12 168 ILE A O 1
ATOM 1322 N N . GLN A 1 169 ? 7.232 -3.498 47.589 1.00 34.56 169 GLN A N 1
ATOM 1323 C CA . GLN A 1 169 ? 6.223 -4.544 47.789 1.00 34.56 169 GLN A CA 1
ATOM 1324 C C . GLN A 1 169 ? 4.840 -4.210 47.192 1.00 34.56 169 GLN A C 1
ATOM 1326 O O . GLN A 1 169 ? 4.017 -5.109 47.047 1.00 34.56 169 GLN A O 1
ATOM 1331 N N . ILE A 1 170 ? 4.585 -2.956 46.792 1.00 39.00 170 ILE A N 1
ATOM 1332 C CA . ILE A 1 170 ? 3.274 -2.527 46.264 1.00 39.00 170 ILE A CA 1
ATOM 1333 C C . ILE A 1 170 ? 3.212 -2.586 44.723 1.00 39.00 170 ILE A C 1
ATOM 1335 O O . ILE A 1 170 ? 2.147 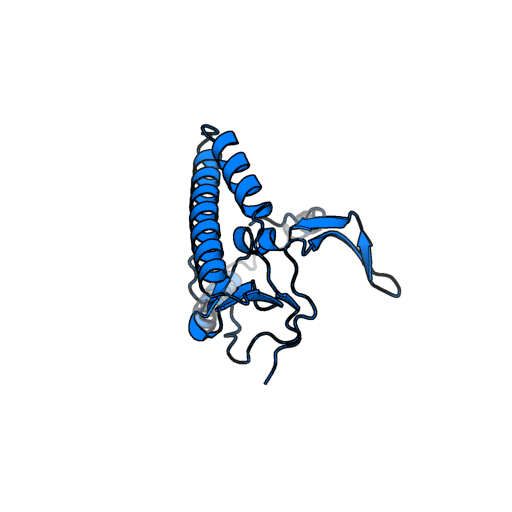-2.824 44.159 1.00 39.00 170 ILE A O 1
ATOM 1339 N N . VAL A 1 171 ? 4.339 -2.456 44.013 1.00 37.81 171 VAL A N 1
ATOM 1340 C CA . VAL A 1 171 ? 4.340 -2.356 42.535 1.00 37.81 171 VAL A CA 1
ATOM 1341 C C . VAL A 1 171 ? 4.265 -3.724 41.833 1.00 37.81 171 VAL A C 1
ATOM 1343 O O . VAL A 1 171 ? 3.760 -3.826 40.715 1.00 37.81 171 VAL A O 1
ATOM 1346 N N . LEU A 1 172 ? 4.679 -4.811 42.493 1.00 32.84 172 LEU A N 1
ATOM 1347 C CA . LEU A 1 172 ? 4.675 -6.159 41.903 1.00 32.84 172 LEU A CA 1
ATOM 1348 C C . LEU A 1 172 ? 3.272 -6.766 41.693 1.00 32.84 172 LEU A C 1
ATOM 1350 O O . LEU A 1 172 ? 3.157 -7.770 40.994 1.00 32.84 172 LEU A O 1
ATOM 1354 N N . LEU A 1 173 ? 2.205 -6.146 42.213 1.00 33.38 173 LEU A N 1
ATOM 1355 C CA . LEU A 1 173 ? 0.821 -6.625 42.066 1.00 33.38 173 LEU A CA 1
ATOM 1356 C C . LEU A 1 173 ? 0.004 -5.941 40.951 1.00 33.38 173 LEU A C 1
ATOM 1358 O O . LEU A 1 173 ? -1.157 -6.295 40.768 1.00 33.38 173 LEU A O 1
ATOM 1362 N N . GLN A 1 174 ? 0.576 -5.017 40.166 1.00 33.75 174 GLN A N 1
ATOM 1363 C CA . GLN A 1 174 ? -0.144 -4.361 39.053 1.00 33.75 174 GLN A CA 1
ATOM 1364 C C . GLN A 1 174 ? 0.374 -4.691 37.642 1.00 33.75 174 GLN A C 1
ATOM 1366 O O . GLN A 1 174 ? -0.060 -4.087 36.661 1.00 33.75 174 GLN A O 1
ATOM 1371 N N . ARG A 1 175 ? 1.241 -5.701 37.483 1.00 37.81 175 ARG A N 1
ATOM 1372 C CA . ARG A 1 175 ? 1.623 -6.214 36.154 1.00 37.81 175 ARG A CA 1
ATOM 1373 C C . ARG A 1 175 ? 0.494 -7.042 35.527 1.00 37.81 175 ARG A C 1
ATOM 1375 O O . ARG A 1 175 ? 0.529 -8.264 35.563 1.00 37.81 175 ARG A O 1
ATOM 1382 N N . ASN A 1 176 ? -0.490 -6.365 34.939 1.00 33.84 176 ASN A N 1
ATOM 1383 C CA . ASN A 1 176 ? -1.344 -6.898 33.875 1.00 33.84 176 ASN A CA 1
ATOM 1384 C C . ASN A 1 176 ? -1.994 -5.742 33.102 1.00 33.84 176 ASN A C 1
ATOM 1386 O O . ASN A 1 176 ? -3.099 -5.323 33.436 1.00 33.84 176 ASN A O 1
ATOM 1390 N N . SER A 1 177 ? -1.283 -5.212 32.099 1.00 29.56 177 SER A N 1
ATOM 1391 C CA . SER A 1 177 ? -1.799 -4.596 30.857 1.00 29.56 177 SER A CA 1
ATOM 1392 C C . SER A 1 177 ? -0.653 -3.862 30.157 1.00 29.56 177 SER A C 1
ATOM 1394 O O . SER A 1 177 ? -0.373 -2.701 30.449 1.00 29.56 177 SER A O 1
ATOM 1396 N N . THR A 1 178 ? 0.041 -4.541 29.244 1.00 27.62 178 THR A N 1
ATOM 1397 C CA . THR A 1 178 ? 1.021 -3.895 28.362 1.00 27.62 178 THR A CA 1
ATOM 1398 C C . THR A 1 178 ? 0.266 -3.194 27.237 1.00 27.62 178 THR A C 1
ATOM 1400 O O . THR A 1 178 ? -0.275 -3.846 26.346 1.00 27.62 178 THR A O 1
ATOM 1403 N N . PHE A 1 179 ? 0.213 -1.865 27.293 1.00 26.84 179 PHE A N 1
ATOM 1404 C CA . PHE A 1 179 ? -0.146 -1.025 26.156 1.00 26.84 179 PHE A CA 1
ATOM 1405 C C . PHE A 1 179 ? 1.086 -0.864 25.259 1.00 26.84 179 PHE A C 1
ATOM 1407 O O . PHE A 1 179 ? 2.131 -0.417 25.725 1.00 26.84 179 PHE A O 1
ATOM 1414 N N . TYR A 1 180 ? 0.953 -1.203 23.977 1.00 24.75 180 TYR A N 1
ATOM 1415 C CA . TYR A 1 180 ? 1.823 -0.680 22.925 1.00 24.75 180 TYR A CA 1
ATOM 1416 C C . TYR A 1 180 ? 1.137 0.551 22.337 1.00 24.75 180 TYR A C 1
ATOM 1418 O O . TYR A 1 180 ? -0.021 0.464 21.924 1.00 24.75 180 TYR A O 1
ATOM 1426 N N . LEU A 1 181 ? 1.830 1.689 22.312 1.00 24.88 181 LEU A N 1
ATOM 1427 C CA . LEU A 1 181 ? 1.342 2.898 21.662 1.00 24.88 181 LEU A CA 1
ATOM 1428 C C . LEU A 1 181 ? 2.480 3.573 20.871 1.00 24.88 181 LEU A C 1
ATOM 1430 O O . LEU A 1 181 ? 3.474 3.954 21.478 1.00 24.88 181 LEU A O 1
ATOM 1434 N N . PHE A 1 182 ? 2.242 3.672 19.553 1.00 35.72 182 PHE A N 1
ATOM 1435 C CA . PHE A 1 182 ? 2.881 4.431 18.455 1.00 35.72 182 PHE A CA 1
ATOM 1436 C C . PHE A 1 182 ? 4.404 4.399 18.265 1.00 35.72 182 PHE A C 1
ATOM 1438 O O . PHE A 1 182 ? 5.144 4.978 19.084 1.00 35.72 182 PHE A O 1
#

Secondary structure (DSSP, 8-state):
-----TTEES--EEEEEEEEEESSSEEEEEEEEEETTHHHHH-S-EEEETTTTEEEETTTEEEE-SSHHHHHHHHHHHHHHHHHHHHHHHHHHTT--TTHHHHHHHHHHHHT----EEEEE-SS--S----S-B-TTSPBPPGGGHHHHHHHHHHHHTTTTTS-TTTHHHHTT---------

Radius of gyration: 23.08 Å; chains: 1; bounding box: 43×45×74 Å

Foldseek 3Di:
DDDPCPQWFQADWDKDADDWDDDVDIHGHRIDIAQPLVQLQVAPDWDADLVQLKIAGPLFKMKGAPDSVLSVVLVVLSVVLNVVVVVCVVVVVVVDNPCVVVSVVSVVCSSNDRGIIGMDTDPDRDPPDDDADADPVRHGDDPVVVVVVVVVVVVVVVVPVPPPPPPPVPPVPPPDDDDDDD

Sequence (182 aa):
MLLSLQGLSCYHQLISFASFIETTKPYICNSLRVPALTLLLLSKSVICSENDHSIVCDDFISYKFPRAIEFFTVVEQASATRRQLARALKKSLEGDLSNSHALAKSIVSFLRSDVEYILTRRACPGENIELGFILPSGEKLNEEDDDEILTSMRIYEAQNDSKVISTIQIVLLQRNSTFYLF